Protein AF-A0A940QCL1-F1 (afdb_monomer_lite)

Secondary structure (DSSP, 8-state):
--HHHHHHHHHHHHHHHHHHHHHHHHHHHHHHHHHHHHHHHHHHHHHHHHHHHHHHHTTTT-SS----BSSHHHHHHHHHHHHHTSTTEEEEEEEEEEE-HHHHHHHHHHHTT-HHHHHHT--HHHHHHHEEEEEEEEEEEE-TTT--PPPEEEEEEEEEEE-TTT--EEEEEEPPPEEE-

Sequence (181 aa):
MNPRIFTEAMSEIDSRYVSEALFYNRTSLLKKRSKRIAVLAAAVIAVLVLCGFAAYRTGLFDPWLQKPSAEPLETVRSAIEGQADKEYTTTLRIDEIKVDEDETARVRAMYSGSELAKARGWTDEYLDGHFVVVWAKYYTEYDHTRTFLDDGYTEQYFYLTRDTDSGEWEISDNTSPEISP

Radius of gyration: 32.18 Å; chains: 1; bounding box: 43×75×92 Å

pLDDT: mean 83.96, std 13.13, range [38.03, 98.38]

Structure (mmCIF, N/CA/C/O backbone):
data_AF-A0A940QCL1-F1
#
_entry.id   AF-A0A940QCL1-F1
#
loop_
_atom_site.group_PDB
_atom_site.id
_atom_site.type_symbol
_atom_site.label_atom_id
_atom_site.label_alt_id
_atom_site.label_comp_id
_atom_site.label_asym_id
_atom_site.label_entity_id
_atom_site.label_seq_id
_atom_site.pdbx_PDB_ins_code
_atom_site.Cartn_x
_atom_site.Cartn_y
_atom_site.Cartn_z
_atom_site.occupancy
_atom_site.B_iso_or_equiv
_atom_site.auth_seq_id
_atom_site.auth_comp_id
_atom_site.auth_asym_id
_atom_site.auth_atom_id
_atom_site.pdbx_PDB_model_num
ATOM 1 N N . MET A 1 1 ? -4.790 59.498 75.045 1.00 58.91 1 MET A N 1
ATOM 2 C CA . MET A 1 1 ? -4.606 58.469 73.996 1.00 58.91 1 MET A CA 1
ATOM 3 C C . MET A 1 1 ? -3.134 58.459 73.610 1.00 58.91 1 MET A C 1
ATOM 5 O O . MET A 1 1 ? -2.591 59.540 73.418 1.00 58.91 1 MET A O 1
ATOM 9 N N . ASN A 1 2 ? -2.461 57.304 73.605 1.00 76.25 2 ASN A N 1
ATOM 10 C CA . ASN A 1 2 ? -1.019 57.241 73.336 1.00 76.25 2 ASN A CA 1
ATOM 11 C C . ASN A 1 2 ? -0.779 57.358 71.818 1.00 76.25 2 ASN A C 1
ATOM 13 O O . ASN A 1 2 ? -1.222 56.470 71.086 1.00 76.25 2 ASN A O 1
ATOM 17 N N . PRO A 1 3 ? -0.108 58.417 71.334 1.00 68.88 3 PRO A N 1
ATOM 18 C CA . PRO A 1 3 ? 0.054 58.660 69.902 1.00 68.88 3 PRO A CA 1
ATOM 19 C C . PRO A 1 3 ? 0.800 57.524 69.194 1.00 68.88 3 PRO A C 1
ATOM 21 O O . PRO A 1 3 ? 0.516 57.260 68.033 1.00 68.88 3 PRO A O 1
ATOM 24 N N . ARG A 1 4 ? 1.673 56.796 69.907 1.00 72.94 4 ARG A N 1
ATOM 25 C CA . ARG A 1 4 ? 2.412 55.651 69.356 1.00 72.94 4 ARG A CA 1
ATOM 26 C C . ARG A 1 4 ? 1.503 54.473 69.009 1.00 72.94 4 ARG A C 1
ATOM 28 O O . ARG A 1 4 ? 1.638 53.907 67.933 1.00 72.94 4 ARG A O 1
ATOM 35 N N . ILE A 1 5 ? 0.536 54.173 69.878 1.00 74.06 5 ILE A N 1
ATOM 36 C CA . ILE A 1 5 ? -0.419 53.071 69.679 1.00 74.06 5 ILE A CA 1
ATOM 37 C C . ILE A 1 5 ? -1.319 53.361 68.472 1.00 74.06 5 ILE A C 1
ATOM 39 O O . ILE A 1 5 ? -1.611 52.471 67.684 1.00 74.06 5 ILE A O 1
ATOM 43 N N . PHE A 1 6 ? -1.725 54.622 68.293 1.00 76.00 6 PHE A N 1
ATOM 44 C CA . PHE A 1 6 ? -2.538 55.018 67.145 1.00 76.00 6 PHE A CA 1
ATOM 45 C C . PHE A 1 6 ? -1.757 54.932 65.826 1.00 76.00 6 PHE A C 1
ATOM 47 O O . PHE A 1 6 ? -2.269 54.398 64.847 1.00 76.00 6 PHE A O 1
ATOM 54 N N . THR A 1 7 ? -0.507 55.408 65.793 1.00 76.31 7 THR A N 1
ATOM 55 C CA . THR A 1 7 ? 0.335 55.309 64.589 1.00 76.31 7 THR A CA 1
ATOM 56 C C . THR A 1 7 ? 0.695 53.870 64.239 1.00 76.31 7 THR A C 1
ATOM 58 O O . THR A 1 7 ? 0.760 53.531 63.063 1.00 76.31 7 THR A O 1
ATOM 61 N N . GLU A 1 8 ? 0.897 53.017 65.241 1.00 79.81 8 GLU A N 1
ATOM 62 C CA . GLU A 1 8 ? 1.195 51.598 65.050 1.00 79.81 8 GLU A CA 1
ATOM 63 C C . GLU A 1 8 ? -0.022 50.850 64.498 1.00 79.81 8 GLU A C 1
ATOM 65 O O . GLU A 1 8 ? 0.095 50.175 63.479 1.00 79.81 8 GLU A O 1
ATOM 70 N N . ALA A 1 9 ? -1.210 51.083 65.068 1.00 75.38 9 ALA A N 1
ATOM 71 C CA . ALA A 1 9 ? -2.459 50.532 64.549 1.00 75.38 9 ALA A CA 1
ATOM 72 C C . ALA A 1 9 ? -2.751 51.004 63.113 1.00 75.38 9 ALA A C 1
ATOM 74 O O . ALA A 1 9 ? -3.165 50.209 62.273 1.00 75.38 9 ALA A O 1
ATOM 75 N N . MET A 1 10 ? -2.498 52.279 62.796 1.00 73.38 10 MET A N 1
ATOM 76 C CA . MET A 1 10 ? -2.674 52.792 61.433 1.00 73.38 10 MET A CA 1
ATOM 77 C C . MET A 1 10 ? -1.660 52.214 60.437 1.00 73.38 10 MET A C 1
ATOM 79 O O . MET A 1 10 ? -2.033 51.905 59.308 1.00 73.38 10 MET A O 1
ATOM 83 N N . SER A 1 11 ? -0.405 52.031 60.853 1.00 72.81 11 SER A N 1
ATOM 84 C CA . SER A 1 11 ? 0.645 51.395 60.046 1.00 72.81 11 SER A CA 1
ATOM 85 C C . SER A 1 11 ? 0.340 49.916 59.779 1.00 72.81 11 SER A C 1
ATOM 87 O O . SER A 1 11 ? 0.500 49.422 58.661 1.00 72.81 11 SER A O 1
ATOM 89 N N . GLU A 1 12 ? -0.174 49.201 60.783 1.00 78.06 12 GLU A N 1
ATOM 90 C CA . GLU A 1 12 ? -0.599 47.808 60.633 1.00 78.06 12 GLU A CA 1
ATOM 91 C C . GLU A 1 12 ? -1.764 47.684 59.641 1.00 78.06 12 GLU A C 1
ATOM 93 O O . GLU A 1 12 ? -1.744 46.827 58.756 1.00 78.06 12 GLU A O 1
ATOM 98 N N . ILE A 1 13 ? -2.755 48.573 59.738 1.00 72.31 13 ILE A N 1
ATOM 99 C CA . ILE A 1 13 ? -3.895 48.599 58.818 1.00 72.31 13 ILE A CA 1
ATOM 100 C C . ILE A 1 13 ? -3.428 48.867 57.379 1.00 72.31 13 ILE A C 1
ATOM 102 O O . ILE A 1 13 ? -3.813 48.128 56.471 1.00 72.31 13 ILE A O 1
ATOM 106 N N . ASP A 1 14 ? -2.576 49.872 57.165 1.00 74.62 14 ASP A N 1
ATOM 107 C CA . ASP A 1 14 ? -2.074 50.228 55.832 1.00 74.62 14 ASP A CA 1
ATOM 108 C C . ASP A 1 14 ? -1.248 49.089 55.211 1.00 74.62 14 ASP A C 1
ATOM 110 O O . ASP A 1 14 ? -1.511 48.649 54.089 1.00 74.62 14 ASP A O 1
ATOM 114 N N . SER A 1 15 ? -0.322 48.510 55.984 1.00 77.19 15 SER A N 1
ATOM 115 C CA . SER A 1 15 ? 0.495 47.378 55.528 1.00 77.19 15 SER A CA 1
ATOM 116 C C . SER A 1 15 ? -0.348 46.156 55.142 1.00 77.19 15 SER A C 1
ATOM 118 O O . SER A 1 15 ? -0.052 45.497 54.138 1.00 77.19 15 SER A O 1
ATOM 120 N N . ARG A 1 16 ? -1.442 45.886 55.869 1.00 80.75 16 ARG A N 1
ATOM 121 C CA . ARG A 1 16 ? -2.379 44.802 55.553 1.00 80.75 16 ARG A CA 1
ATOM 122 C C . ARG A 1 16 ? -3.051 45.027 54.199 1.00 80.75 16 ARG A C 1
ATOM 124 O O . ARG A 1 16 ? -2.974 44.146 53.343 1.00 80.75 16 ARG A O 1
ATOM 131 N N . TYR A 1 17 ? -3.629 46.204 53.964 1.00 76.44 17 TYR A N 1
ATOM 132 C CA . TYR A 1 17 ? -4.304 46.510 52.698 1.00 76.44 17 TYR A CA 1
ATOM 133 C C . TYR A 1 17 ? -3.348 46.543 51.500 1.00 76.44 17 TYR A C 1
ATOM 135 O O . 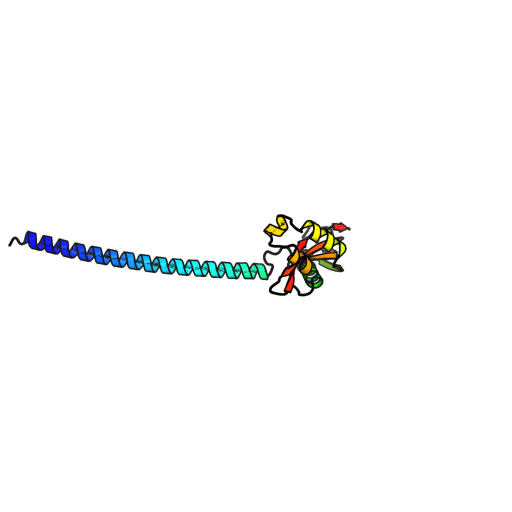TYR A 1 17 ? -3.680 46.024 50.432 1.00 76.44 17 TYR A O 1
ATOM 143 N N . VAL A 1 18 ? -2.135 47.077 51.673 1.00 77.88 18 VAL A N 1
ATOM 144 C CA . VAL A 1 18 ? -1.100 47.056 50.627 1.00 77.88 18 VAL A CA 1
ATOM 145 C C . VAL A 1 18 ? -0.701 45.615 50.291 1.00 77.88 18 VAL A C 1
ATOM 147 O O . VAL A 1 18 ? -0.604 45.256 49.114 1.00 77.88 18 VAL A O 1
ATOM 150 N N . SER A 1 19 ? -0.524 44.759 51.302 1.00 76.56 19 SER A N 1
ATOM 151 C CA . SER A 1 19 ? -0.180 43.349 51.089 1.00 76.56 19 SER A CA 1
ATOM 152 C C . SER A 1 19 ? -1.282 42.570 50.356 1.00 76.56 19 SER A C 1
ATOM 154 O O . SER A 1 19 ? -0.988 41.797 49.441 1.00 76.56 19 SER A O 1
ATOM 156 N N . GLU A 1 20 ? -2.550 42.826 50.681 1.00 77.44 20 GLU A N 1
ATOM 157 C CA . GLU A 1 20 ? -3.703 42.174 50.060 1.00 77.44 20 GLU A CA 1
ATOM 158 C C . GLU A 1 20 ? -3.899 42.626 48.606 1.00 77.44 20 GLU A C 1
ATOM 160 O O . GLU A 1 20 ? -4.092 41.792 47.718 1.00 77.44 20 GLU A O 1
ATOM 165 N N . ALA A 1 21 ? -3.743 43.924 48.324 1.00 75.81 21 ALA A N 1
ATOM 166 C CA . ALA A 1 21 ? -3.802 44.457 46.965 1.00 75.81 21 ALA A CA 1
ATOM 167 C C . ALA A 1 21 ? -2.689 43.879 46.072 1.00 75.81 21 ALA A C 1
ATOM 169 O O . ALA A 1 21 ? -2.935 43.499 44.922 1.00 75.81 21 ALA A O 1
ATOM 170 N N . LEU A 1 22 ? -1.468 43.743 46.605 1.00 76.44 22 LEU A N 1
ATOM 171 C CA . LEU A 1 22 ? -0.356 43.105 45.896 1.00 76.44 22 LEU A CA 1
ATOM 172 C C . LEU A 1 22 ? -0.607 41.609 45.665 1.00 76.44 22 LEU A C 1
ATOM 174 O O . LEU A 1 22 ? -0.309 41.102 44.578 1.00 76.44 22 LEU A O 1
ATOM 178 N N . PHE A 1 23 ? -1.185 40.905 46.640 1.00 74.94 23 PHE A N 1
ATOM 179 C CA . PHE A 1 23 ? -1.548 39.495 46.505 1.00 74.94 23 PHE A CA 1
ATOM 180 C C . PHE A 1 23 ? -2.651 39.281 45.458 1.00 74.94 23 PHE A C 1
ATOM 182 O O . PHE A 1 23 ? -2.518 38.415 44.587 1.00 74.94 23 PHE A O 1
ATOM 189 N N . TYR A 1 24 ? -3.703 40.102 45.474 1.00 70.88 24 TYR A N 1
ATOM 190 C CA . TYR A 1 24 ? -4.795 40.041 44.500 1.00 70.88 24 TYR A CA 1
ATOM 191 C C . TYR A 1 24 ? -4.310 40.368 43.082 1.00 70.88 24 TYR A C 1
ATOM 193 O O . TYR A 1 24 ? -4.625 39.668 42.117 1.00 70.88 24 TYR A O 1
ATOM 201 N N . ASN A 1 25 ? -3.458 41.386 42.936 1.00 73.75 25 ASN A N 1
ATOM 202 C CA . ASN A 1 25 ? -2.883 41.724 41.639 1.00 73.75 25 ASN A CA 1
ATOM 203 C C . ASN A 1 25 ? -1.974 40.592 41.126 1.00 73.75 25 ASN A C 1
ATOM 205 O O . ASN A 1 25 ? -2.135 40.133 39.993 1.00 73.75 25 ASN A O 1
ATOM 209 N N . ARG A 1 26 ? -1.097 40.038 41.979 1.00 70.12 26 ARG A N 1
ATOM 210 C CA . ARG A 1 26 ? -0.224 38.904 41.628 1.00 70.12 26 ARG A CA 1
ATOM 211 C C . ARG A 1 26 ? -1.030 37.668 41.215 1.00 70.12 26 ARG A C 1
ATOM 213 O O . ARG A 1 26 ? -0.725 37.068 40.186 1.00 70.12 26 ARG A O 1
ATOM 220 N N . THR A 1 27 ? -2.068 37.300 41.964 1.00 69.69 27 THR A N 1
ATOM 221 C CA . THR A 1 27 ? -2.940 36.158 41.630 1.00 69.69 27 THR A CA 1
ATOM 222 C C . THR A 1 27 ? -3.723 36.391 40.338 1.00 69.69 27 THR A C 1
ATOM 224 O O . THR A 1 27 ? -3.803 35.485 39.504 1.00 69.69 27 THR A O 1
ATOM 227 N N . SER A 1 28 ? -4.226 37.606 40.101 1.00 66.75 28 SER A N 1
ATOM 228 C CA . SER A 1 28 ? -4.918 37.954 38.853 1.00 66.75 28 SER A CA 1
ATOM 229 C C . SER A 1 28 ? -3.991 37.892 37.628 1.00 66.75 28 SER A C 1
ATOM 231 O O . SER A 1 28 ? -4.373 37.344 36.589 1.00 66.75 28 SER A O 1
ATOM 233 N N . LEU A 1 29 ? -2.744 38.362 37.758 1.00 65.75 29 LEU A N 1
ATOM 234 C CA . LEU A 1 29 ? -1.726 38.312 36.708 1.00 65.75 29 LEU A CA 1
ATOM 235 C C . LEU A 1 29 ? -1.280 36.878 36.425 1.00 65.75 29 LEU A C 1
ATOM 237 O O . LEU A 1 29 ? -1.182 36.496 35.259 1.00 65.75 29 LEU A O 1
ATOM 241 N N . LEU A 1 30 ? -1.080 36.062 37.464 1.00 61.88 30 LEU A N 1
ATOM 242 C CA . LEU A 1 30 ? -0.777 34.636 37.323 1.00 61.88 30 LEU A CA 1
ATOM 243 C C . LEU A 1 30 ? -1.921 33.890 36.625 1.00 61.88 30 LEU A C 1
ATOM 245 O O . LEU A 1 30 ? -1.663 33.120 35.703 1.00 61.88 30 LEU A O 1
ATOM 249 N N . LYS A 1 31 ? -3.181 34.179 36.975 1.00 63.38 31 LYS A N 1
ATOM 250 C CA . LYS A 1 31 ? -4.374 33.587 36.342 1.00 63.38 31 LYS A CA 1
ATOM 251 C C . LYS A 1 31 ? -4.553 34.040 34.888 1.00 63.38 31 LYS A C 1
ATOM 253 O O . LYS A 1 31 ? -4.971 33.259 34.037 1.00 63.38 31 LYS A O 1
ATOM 258 N N . LYS A 1 32 ? -4.231 35.298 34.570 1.00 66.38 32 LYS A N 1
ATOM 259 C CA . LYS A 1 32 ? -4.263 35.826 33.194 1.00 66.38 32 LYS A CA 1
ATOM 260 C C . LYS A 1 32 ? -3.131 35.242 32.344 1.00 66.38 32 LYS A C 1
ATOM 262 O O . LYS A 1 32 ? -3.353 34.904 31.183 1.00 66.38 32 LYS A O 1
ATOM 267 N N . ARG A 1 33 ? -1.936 35.082 32.924 1.00 66.00 33 ARG A N 1
ATOM 268 C CA . ARG A 1 33 ? -0.771 34.454 32.286 1.00 66.00 33 ARG A CA 1
ATOM 269 C C . ARG A 1 33 ? -1.000 32.959 32.054 1.00 66.00 33 ARG A C 1
ATOM 271 O O . ARG A 1 33 ? -0.722 32.498 30.954 1.00 66.00 33 ARG A O 1
ATOM 278 N N . SER A 1 34 ? -1.576 32.231 33.015 1.00 66.81 34 SER A N 1
ATOM 279 C CA . SER A 1 34 ? -1.894 30.805 32.853 1.00 66.81 34 SER A CA 1
ATOM 280 C C . SER A 1 34 ? -2.954 30.567 31.778 1.00 66.81 34 SER A C 1
ATOM 282 O O . SER A 1 34 ? -2.763 29.702 30.932 1.00 66.81 34 SER A O 1
ATOM 284 N N . LYS A 1 35 ? -4.011 31.393 31.719 1.00 69.56 35 LYS A N 1
ATOM 285 C CA . LYS A 1 35 ? -5.005 31.341 30.632 1.00 69.56 35 LYS A CA 1
ATOM 286 C C . LYS A 1 35 ? -4.380 31.580 29.258 1.00 69.56 35 LYS A C 1
ATOM 288 O O . LYS A 1 35 ? -4.693 30.859 28.321 1.00 69.56 35 LYS A O 1
ATOM 293 N N . ARG A 1 36 ? -3.483 32.564 29.127 1.00 71.12 36 ARG A N 1
ATOM 294 C CA . ARG A 1 36 ? -2.779 32.831 27.859 1.00 71.12 36 ARG A CA 1
ATOM 295 C C . ARG A 1 36 ? -1.868 31.675 27.446 1.00 71.12 36 ARG A C 1
ATOM 297 O O . ARG A 1 36 ? -1.860 31.321 26.276 1.00 71.12 36 ARG A O 1
ATOM 304 N N . ILE A 1 37 ? -1.147 31.076 28.395 1.00 77.81 37 ILE A N 1
ATOM 305 C CA . ILE A 1 37 ? -0.306 29.898 28.135 1.00 77.81 37 ILE A CA 1
ATOM 306 C C . ILE A 1 37 ? -1.170 28.702 27.716 1.00 77.81 37 ILE A C 1
ATOM 308 O O . ILE A 1 37 ? -0.831 28.034 26.748 1.00 77.81 37 ILE A O 1
ATOM 312 N N . ALA A 1 38 ? -2.307 28.471 28.377 1.00 75.88 38 ALA A N 1
ATOM 313 C CA . ALA A 1 38 ? -3.230 27.396 28.018 1.00 75.88 38 ALA A CA 1
ATOM 314 C C . ALA A 1 38 ? -3.819 27.577 26.608 1.00 75.88 38 ALA A C 1
ATOM 316 O O . ALA A 1 38 ? -3.886 26.618 25.848 1.00 75.88 38 ALA A O 1
ATOM 317 N N . VAL A 1 39 ? -4.188 28.807 26.232 1.00 80.88 39 VAL A N 1
ATOM 318 C CA . VAL A 1 39 ? -4.681 29.117 24.878 1.00 80.88 39 VAL A CA 1
ATOM 319 C C . VAL A 1 39 ? -3.589 28.915 23.825 1.00 80.88 39 VAL A C 1
ATOM 321 O O . VAL A 1 39 ? -3.863 28.338 22.779 1.00 80.88 39 VAL A O 1
ATOM 324 N N . LEU A 1 40 ? -2.350 29.336 24.099 1.00 80.19 40 LEU A N 1
ATOM 325 C CA . LEU A 1 40 ? -1.223 29.107 23.190 1.00 80.19 40 LEU A CA 1
ATOM 326 C C . LEU A 1 40 ? -0.909 27.616 23.036 1.00 80.19 40 LEU A C 1
ATOM 328 O O . LEU A 1 40 ? -0.714 27.155 21.918 1.00 80.19 40 LEU A O 1
ATOM 332 N N . ALA A 1 41 ? -0.916 26.853 24.131 1.00 76.81 41 ALA A N 1
ATOM 333 C CA . ALA A 1 41 ? -0.723 25.408 24.086 1.00 76.81 41 ALA A CA 1
ATOM 334 C C . ALA A 1 41 ? -1.830 24.720 23.271 1.00 76.81 41 ALA A C 1
ATOM 336 O O . ALA A 1 41 ? -1.527 23.908 22.403 1.00 76.81 41 ALA A O 1
ATOM 337 N N . ALA A 1 42 ? -3.096 25.093 23.481 1.00 83.00 42 ALA A N 1
ATOM 338 C CA . ALA A 1 42 ? -4.217 24.565 22.705 1.00 83.00 42 ALA A CA 1
ATOM 339 C C . ALA A 1 42 ? -4.107 24.911 21.209 1.00 83.00 42 ALA A C 1
ATOM 341 O O . ALA A 1 42 ? -4.361 24.055 20.367 1.00 83.00 42 ALA A O 1
ATOM 342 N N . ALA A 1 43 ? -3.681 26.132 20.871 1.00 83.75 43 ALA A N 1
ATOM 343 C CA . ALA A 1 43 ? -3.465 26.541 19.485 1.00 83.75 43 ALA A CA 1
ATOM 344 C C . ALA A 1 43 ? -2.319 25.761 18.820 1.00 83.75 43 ALA A C 1
ATOM 346 O O . ALA A 1 43 ? -2.468 25.311 17.690 1.00 83.75 43 ALA A O 1
ATOM 347 N N . VAL A 1 44 ? -1.201 25.548 19.524 1.00 82.12 44 VAL A N 1
ATOM 348 C CA . VAL A 1 44 ? -0.082 24.736 19.019 1.00 82.12 44 VAL A CA 1
ATOM 349 C C . VAL A 1 44 ? -0.507 23.282 18.821 1.00 82.12 44 VAL A C 1
ATOM 351 O O . VAL A 1 44 ? -0.203 22.712 17.781 1.00 82.12 44 VAL A O 1
ATOM 354 N N . ILE A 1 45 ? -1.252 22.697 19.763 1.00 82.25 45 ILE A N 1
ATOM 355 C CA . ILE A 1 45 ? -1.793 21.337 19.618 1.00 82.25 45 ILE A CA 1
ATOM 356 C C . ILE A 1 45 ? -2.721 21.261 18.401 1.00 82.25 45 ILE A C 1
ATOM 358 O O . ILE A 1 45 ? -2.574 20.352 17.595 1.00 82.25 45 ILE A O 1
ATOM 362 N N . ALA A 1 46 ? -3.623 22.228 18.217 1.00 82.00 46 ALA A N 1
ATOM 363 C CA . ALA A 1 46 ? -4.516 22.258 17.060 1.00 82.00 46 ALA A CA 1
ATOM 364 C C . ALA A 1 46 ? -3.747 22.363 15.731 1.00 82.00 46 ALA A C 1
ATOM 366 O O . ALA A 1 46 ? -4.078 21.662 14.780 1.00 82.00 46 ALA A O 1
ATOM 367 N N . VAL A 1 47 ? -2.692 23.186 15.671 1.00 86.44 47 VAL A N 1
ATOM 368 C CA . VAL A 1 47 ? -1.818 23.286 14.491 1.00 86.44 47 VAL A CA 1
ATOM 369 C C . VAL A 1 47 ? -1.056 21.985 14.257 1.00 86.44 47 VAL A C 1
ATOM 371 O O . VAL A 1 47 ? -1.014 21.524 13.126 1.00 86.44 47 VAL A O 1
ATOM 374 N N . LEU A 1 48 ? -0.502 21.352 15.293 1.00 79.62 48 LEU A N 1
ATOM 375 C CA . LEU A 1 48 ? 0.201 20.073 15.156 1.00 79.62 48 LEU A CA 1
ATOM 376 C C . LEU A 1 48 ? -0.735 18.943 14.713 1.00 79.62 48 LEU A C 1
ATOM 378 O O . LEU A 1 48 ? -0.335 18.136 13.883 1.00 79.62 48 LEU A O 1
ATOM 382 N N . VAL A 1 49 ? -1.977 18.906 15.205 1.00 75.31 49 VAL A N 1
ATOM 383 C CA . VAL A 1 49 ? -3.002 17.949 14.755 1.00 75.31 49 VAL A CA 1
ATOM 384 C C . VAL A 1 49 ? -3.372 18.203 13.294 1.00 75.31 49 VAL A C 1
ATOM 386 O O . VAL A 1 49 ? -3.406 17.260 12.512 1.00 75.31 49 VAL A O 1
ATOM 389 N N . LEU A 1 50 ? -3.580 19.460 12.890 1.00 73.06 50 LEU A N 1
ATOM 390 C CA . LEU A 1 50 ? -3.870 19.808 11.494 1.00 73.06 50 LEU A CA 1
ATOM 391 C C . LEU A 1 50 ? -2.690 19.511 10.563 1.00 73.06 50 LEU A C 1
ATOM 393 O O . LEU A 1 50 ? -2.897 18.975 9.481 1.00 73.06 50 LEU A O 1
ATOM 397 N N . CYS A 1 51 ? -1.462 19.829 10.972 1.00 69.88 51 CYS A N 1
ATOM 398 C CA . CYS A 1 51 ? -0.256 19.555 10.195 1.00 69.88 51 CYS A CA 1
ATOM 399 C C . CYS A 1 51 ? 0.046 18.056 10.126 1.00 69.88 51 CYS A C 1
ATOM 401 O O . CYS A 1 51 ? 0.404 17.574 9.059 1.00 69.88 51 CYS A O 1
ATOM 403 N N . GLY A 1 52 ? -0.124 17.315 11.223 1.00 62.56 52 GLY A N 1
ATOM 404 C CA . GLY A 1 52 ? 0.026 15.860 11.245 1.00 62.56 52 GLY A CA 1
ATOM 405 C C . GLY A 1 52 ? -1.016 15.168 10.368 1.00 62.56 52 GLY A C 1
ATOM 406 O O . GLY A 1 52 ? -0.663 14.303 9.576 1.00 62.56 52 GLY A O 1
ATOM 407 N N . PHE A 1 53 ? -2.275 15.607 10.432 1.00 60.59 53 PHE A N 1
ATOM 408 C CA . PHE A 1 53 ? -3.352 15.099 9.581 1.00 60.59 53 PHE A CA 1
ATOM 409 C C . PHE A 1 53 ? -3.152 15.458 8.103 1.00 60.59 53 PHE A C 1
ATOM 411 O O . PHE A 1 53 ? -3.342 14.616 7.232 1.00 60.59 53 PHE A O 1
ATOM 418 N N . ALA A 1 54 ? -2.721 16.687 7.805 1.00 58.81 54 ALA A N 1
ATOM 419 C CA . ALA A 1 54 ? -2.388 17.092 6.443 1.00 58.81 54 ALA A CA 1
ATOM 420 C C . ALA A 1 54 ? -1.215 16.273 5.891 1.00 58.81 54 ALA A C 1
ATOM 422 O O . ALA A 1 54 ? -1.314 15.772 4.782 1.00 58.81 54 ALA A O 1
ATOM 423 N N . ALA A 1 55 ? -0.152 16.081 6.676 1.00 53.44 55 ALA A N 1
ATOM 424 C CA . ALA A 1 55 ? 1.001 15.279 6.282 1.00 53.44 55 ALA A CA 1
ATOM 425 C C . ALA A 1 55 ? 0.650 13.795 6.074 1.00 53.44 55 ALA A C 1
ATOM 427 O O . ALA A 1 55 ? 1.168 13.183 5.144 1.00 53.44 55 ALA A O 1
ATOM 428 N N . TYR A 1 56 ? -0.243 13.239 6.899 1.00 51.22 56 TYR A N 1
ATOM 429 C CA . TYR A 1 56 ? -0.800 11.895 6.719 1.00 51.22 56 TYR A CA 1
ATOM 430 C C . TYR A 1 56 ? -1.584 11.795 5.405 1.00 51.22 56 TYR A C 1
ATOM 432 O O . TYR A 1 56 ? -1.295 10.939 4.580 1.00 51.22 56 TYR A O 1
ATOM 440 N N . ARG A 1 57 ? -2.488 12.748 5.142 1.00 53.88 57 ARG A N 1
ATOM 441 C CA . ARG A 1 57 ? -3.299 12.764 3.916 1.00 53.88 57 ARG A CA 1
ATOM 442 C C . ARG A 1 57 ? -2.492 13.033 2.641 1.00 53.88 57 ARG A C 1
ATOM 444 O O . ARG A 1 57 ? -2.879 12.591 1.569 1.00 53.88 57 ARG A O 1
ATOM 451 N N . THR A 1 58 ? -1.399 13.793 2.722 1.00 52.38 58 THR A N 1
ATOM 452 C CA . THR A 1 58 ? -0.520 14.069 1.570 1.00 52.38 58 THR A CA 1
ATOM 453 C C . THR A 1 58 ? 0.559 13.006 1.372 1.00 52.38 58 THR A C 1
ATOM 455 O O . THR A 1 58 ? 1.472 13.230 0.582 1.00 52.38 58 THR A O 1
ATOM 458 N N . GLY A 1 59 ? 0.521 11.900 2.122 1.00 47.28 59 GLY A N 1
ATOM 459 C CA . GLY A 1 59 ? 1.491 10.815 1.995 1.00 47.28 59 GLY A CA 1
ATOM 460 C C . GLY A 1 59 ? 2.916 11.172 2.435 1.00 47.28 59 GLY A C 1
ATOM 461 O O . GLY A 1 59 ? 3.864 10.490 2.065 1.00 47.28 59 GLY A O 1
ATOM 462 N N . LEU A 1 60 ? 3.113 12.234 3.231 1.00 42.84 60 LEU A N 1
ATOM 463 C CA . LEU A 1 60 ? 4.451 12.698 3.643 1.00 42.84 60 LEU A CA 1
ATOM 464 C C . LEU A 1 60 ? 5.176 11.680 4.551 1.00 42.84 60 LEU A C 1
ATOM 466 O O . LEU A 1 60 ? 6.394 11.731 4.701 1.00 42.84 60 LEU A O 1
ATOM 470 N N . PHE A 1 61 ? 4.415 10.777 5.174 1.00 38.03 61 PHE A N 1
ATOM 471 C CA . PHE A 1 61 ? 4.903 9.671 6.003 1.00 38.03 61 PHE A CA 1
ATOM 472 C C . PHE A 1 61 ? 4.547 8.296 5.428 1.00 38.03 61 PHE A C 1
ATOM 474 O O . PHE A 1 61 ? 4.770 7.285 6.091 1.00 38.03 61 PHE A O 1
ATOM 481 N N . ASP A 1 62 ? 3.972 8.263 4.230 1.00 47.56 62 ASP A N 1
ATOM 482 C CA . ASP A 1 62 ? 3.504 7.038 3.603 1.00 47.56 62 ASP A CA 1
ATOM 483 C C . ASP A 1 62 ? 4.680 6.418 2.826 1.00 47.56 62 ASP A C 1
ATOM 485 O O . ASP A 1 62 ? 5.335 7.130 2.055 1.00 47.56 62 ASP A O 1
ATOM 489 N N . PRO A 1 63 ? 5.034 5.133 3.038 1.00 56.34 63 PRO A N 1
ATOM 490 C CA . PRO A 1 63 ? 6.162 4.495 2.349 1.00 56.34 63 PRO A CA 1
ATOM 491 C C . PRO A 1 63 ? 6.060 4.570 0.817 1.00 56.34 63 PRO A C 1
ATOM 493 O O . PRO A 1 63 ? 7.072 4.476 0.116 1.00 56.34 63 PRO A O 1
ATOM 496 N N . TRP A 1 64 ? 4.843 4.783 0.315 1.00 64.06 64 TRP A N 1
ATOM 497 C CA . TRP A 1 64 ? 4.514 5.000 -1.081 1.00 64.06 64 TRP A CA 1
ATOM 498 C C . TRP A 1 64 ? 3.806 6.346 -1.245 1.00 64.06 64 TRP A C 1
ATOM 500 O O . TRP A 1 64 ? 2.824 6.613 -0.561 1.00 64.06 64 TRP A O 1
ATOM 510 N N . LEU A 1 65 ? 4.263 7.177 -2.190 1.00 72.19 65 LEU A N 1
ATOM 511 C CA . LEU A 1 65 ? 3.558 8.393 -2.624 1.00 72.19 65 LEU A CA 1
ATOM 512 C C . LEU A 1 65 ? 2.318 8.015 -3.453 1.00 72.19 65 LEU A C 1
ATOM 514 O O . LEU A 1 65 ? 2.223 8.316 -4.642 1.00 72.19 65 LEU A O 1
ATOM 518 N N . GLN A 1 66 ? 1.392 7.291 -2.832 1.00 84.06 66 GLN A N 1
ATOM 519 C CA . GLN A 1 66 ? 0.143 6.870 -3.441 1.00 84.06 66 GLN A CA 1
ATOM 520 C C . GLN A 1 66 ? -0.852 8.029 -3.525 1.00 84.06 66 GLN A C 1
ATOM 522 O O . GLN A 1 66 ? -0.839 8.965 -2.724 1.00 84.06 66 GLN A O 1
ATOM 527 N N . LYS A 1 67 ? -1.750 7.946 -4.501 1.00 91.00 67 LYS A N 1
ATOM 528 C CA . LYS A 1 67 ? -2.950 8.771 -4.611 1.00 91.00 67 LYS A CA 1
ATOM 529 C C . LYS A 1 67 ? -4.151 7.838 -4.462 1.00 91.00 67 LYS A C 1
ATOM 531 O O . LYS A 1 67 ? -4.437 7.102 -5.409 1.00 91.00 67 LYS A O 1
ATOM 536 N N . PRO A 1 68 ? -4.827 7.842 -3.300 1.00 92.69 68 PRO A N 1
ATOM 537 C CA . PRO A 1 68 ? -6.037 7.056 -3.104 1.00 92.69 68 PRO A CA 1
ATOM 538 C C . PRO A 1 68 ? -7.070 7.321 -4.204 1.00 92.69 68 PRO A C 1
ATOM 540 O O . PRO A 1 68 ? -7.186 8.437 -4.716 1.00 92.69 68 PRO A O 1
ATOM 543 N N . SER A 1 69 ? -7.798 6.277 -4.593 1.00 95.12 69 SER A N 1
ATOM 544 C CA . SER A 1 69 ? -8.772 6.312 -5.684 1.00 95.12 69 SER A CA 1
ATOM 545 C C . SER A 1 69 ? -9.932 5.364 -5.407 1.00 95.12 69 SER A C 1
ATOM 547 O O . SER A 1 69 ? -9.784 4.372 -4.700 1.00 95.12 69 SER A O 1
ATOM 549 N N . ALA A 1 70 ? -11.093 5.617 -6.010 1.00 95.75 70 ALA A N 1
ATOM 550 C CA . ALA A 1 70 ? -12.227 4.691 -5.967 1.00 95.75 70 ALA A CA 1
ATOM 551 C C . ALA A 1 70 ? -11.918 3.329 -6.625 1.00 95.75 70 ALA A C 1
ATOM 553 O O . ALA A 1 70 ? -12.586 2.341 -6.319 1.00 95.75 70 ALA A O 1
ATOM 554 N N . GLU A 1 71 ? -10.893 3.272 -7.483 1.00 96.75 71 GLU A N 1
ATOM 555 C CA . GLU A 1 71 ? -10.427 2.062 -8.161 1.00 96.75 71 GLU A CA 1
ATOM 556 C C . GLU A 1 71 ? -9.085 1.590 -7.571 1.00 96.75 71 GLU A C 1
ATOM 558 O O . GLU A 1 71 ? -8.105 2.341 -7.620 1.00 96.75 71 GLU A O 1
ATOM 563 N N . PRO A 1 72 ? -8.980 0.345 -7.069 1.00 96.81 72 PRO A N 1
ATOM 564 C CA . PRO A 1 72 ? -7.781 -0.128 -6.369 1.00 96.81 72 PRO A CA 1
ATOM 565 C C . PRO A 1 72 ? -6.549 -0.193 -7.281 1.00 96.81 72 PRO A C 1
ATOM 567 O O . PRO A 1 72 ? -5.426 0.063 -6.846 1.00 96.81 72 PRO A O 1
ATOM 570 N N . LEU A 1 73 ? -6.755 -0.484 -8.569 1.00 97.75 73 LEU A N 1
ATOM 571 C CA . LEU A 1 73 ? -5.678 -0.526 -9.559 1.00 97.75 73 LEU A CA 1
ATOM 572 C C . LEU A 1 73 ? -5.057 0.855 -9.788 1.00 97.75 73 LEU A C 1
ATOM 574 O O . LEU A 1 73 ? -3.850 0.956 -9.984 1.00 97.75 73 LEU A O 1
ATOM 578 N N . GLU A 1 74 ? -5.856 1.920 -9.729 1.00 97.00 74 GLU A N 1
ATOM 579 C CA . GLU A 1 74 ? -5.358 3.284 -9.921 1.00 97.00 74 GLU A CA 1
ATOM 580 C C . GLU A 1 74 ? -4.555 3.764 -8.708 1.00 97.00 74 GLU A C 1
ATOM 582 O O . GLU A 1 74 ? -3.518 4.408 -8.880 1.00 97.00 74 GLU A O 1
ATOM 587 N N . THR A 1 75 ? -4.950 3.369 -7.491 1.00 95.56 75 THR A N 1
ATOM 588 C CA . THR A 1 75 ? -4.140 3.606 -6.288 1.00 95.56 75 THR A CA 1
ATOM 589 C C . THR A 1 75 ? -2.756 2.970 -6.438 1.00 95.56 75 THR A C 1
ATOM 591 O O . THR A 1 75 ? -1.745 3.659 -6.293 1.00 95.56 75 THR A O 1
ATOM 594 N N . VAL A 1 76 ? -2.676 1.686 -6.808 1.00 95.56 76 VAL A N 1
ATOM 595 C CA . VAL A 1 76 ? -1.382 0.997 -6.977 1.00 95.56 76 VAL A CA 1
ATOM 596 C C . VAL A 1 76 ? -0.579 1.552 -8.148 1.00 95.56 76 VAL A C 1
ATOM 598 O O . VAL A 1 76 ? 0.625 1.764 -8.011 1.00 95.56 76 VAL A O 1
ATOM 601 N N . ARG A 1 77 ? -1.224 1.867 -9.277 1.00 96.06 77 ARG A N 1
ATOM 602 C CA . ARG A 1 77 ? -0.569 2.543 -10.403 1.00 96.06 77 ARG A CA 1
ATOM 603 C C . ARG A 1 77 ? 0.106 3.830 -9.946 1.00 96.06 77 ARG A C 1
ATOM 605 O O . ARG A 1 77 ? 1.292 4.007 -10.201 1.00 96.06 77 ARG A O 1
ATOM 612 N N . SER A 1 78 ? -0.621 4.686 -9.227 1.00 93.69 78 SER A N 1
ATOM 613 C CA . SER A 1 78 ? -0.084 5.958 -8.742 1.00 93.69 78 SER A CA 1
ATOM 614 C C . SER A 1 78 ? 1.084 5.773 -7.770 1.00 93.69 78 SER A C 1
ATOM 616 O O . SER A 1 78 ? 2.042 6.540 -7.814 1.00 93.69 78 SER A O 1
ATOM 618 N N . ALA A 1 79 ? 1.039 4.733 -6.933 1.00 91.50 79 ALA A N 1
ATOM 619 C CA . ALA A 1 79 ? 2.108 4.406 -6.001 1.00 91.50 79 ALA A CA 1
ATOM 620 C C . ALA A 1 79 ? 3.389 3.984 -6.734 1.00 91.50 79 ALA A C 1
ATOM 622 O O . ALA A 1 79 ? 4.477 4.454 -6.393 1.00 91.50 79 ALA A O 1
ATOM 623 N N . ILE A 1 80 ? 3.258 3.130 -7.755 1.00 91.81 80 ILE A N 1
ATOM 624 C CA . ILE A 1 80 ? 4.378 2.685 -8.592 1.00 91.81 80 ILE A CA 1
ATOM 625 C C . ILE A 1 80 ? 4.928 3.866 -9.401 1.00 91.81 80 ILE A C 1
ATOM 627 O O . ILE A 1 80 ? 6.132 4.099 -9.401 1.00 91.81 80 ILE A O 1
ATOM 631 N N . GLU A 1 81 ? 4.067 4.663 -10.032 1.00 90.75 81 GLU A N 1
ATOM 632 C CA . GLU A 1 81 ? 4.474 5.860 -10.779 1.00 90.75 81 GLU A CA 1
ATOM 633 C C . GLU A 1 81 ? 5.158 6.897 -9.881 1.00 90.75 81 GLU A C 1
ATOM 635 O O . GLU A 1 81 ? 6.150 7.495 -10.287 1.00 90.75 81 GLU A O 1
ATOM 640 N N . GLY A 1 82 ? 4.729 7.042 -8.625 1.00 85.88 82 GLY A N 1
ATOM 641 C CA . GLY A 1 82 ? 5.404 7.884 -7.636 1.00 85.88 82 GLY A CA 1
ATOM 642 C C . GLY A 1 82 ? 6.842 7.444 -7.318 1.00 85.88 82 GLY A C 1
ATOM 643 O O . GLY A 1 82 ? 7.627 8.244 -6.811 1.00 85.88 82 GLY A O 1
ATOM 644 N N . GLN A 1 83 ? 7.236 6.203 -7.637 1.00 75.75 83 GLN A N 1
ATOM 645 C CA . GLN A 1 83 ? 8.641 5.776 -7.568 1.00 75.75 83 GLN A CA 1
ATOM 646 C C . GLN A 1 83 ? 9.486 6.331 -8.719 1.00 75.75 83 GLN A C 1
ATOM 648 O O . GLN A 1 83 ? 10.703 6.466 -8.564 1.00 75.75 83 GLN A O 1
ATOM 653 N N . ALA A 1 84 ? 8.871 6.652 -9.859 1.00 75.38 84 ALA A N 1
ATOM 654 C CA . ALA A 1 84 ? 9.557 7.261 -10.996 1.00 75.38 84 ALA A CA 1
ATOM 655 C C . ALA A 1 84 ? 10.023 8.688 -10.679 1.00 75.38 84 ALA A C 1
ATOM 657 O O . ALA A 1 84 ? 11.051 9.121 -11.186 1.00 75.38 84 ALA A O 1
ATOM 658 N N . ASP A 1 85 ? 9.321 9.382 -9.781 1.00 72.00 85 ASP A N 1
ATOM 659 C CA . ASP A 1 85 ? 9.665 10.740 -9.346 1.00 72.00 85 ASP A CA 1
ATOM 660 C C . ASP A 1 85 ? 10.883 10.789 -8.399 1.00 72.00 85 ASP A C 1
ATOM 662 O O . ASP A 1 85 ? 11.323 11.864 -7.982 1.00 72.00 85 ASP A O 1
ATOM 666 N N . LYS A 1 86 ? 11.458 9.634 -8.041 1.00 78.50 86 LYS A N 1
ATOM 667 C CA . LYS A 1 86 ? 12.684 9.570 -7.242 1.00 78.50 86 LYS A CA 1
ATOM 668 C C . LYS A 1 86 ? 13.884 9.986 -8.089 1.00 78.50 86 LYS A C 1
ATOM 670 O O . LYS A 1 86 ? 14.069 9.512 -9.201 1.00 78.50 86 LYS A O 1
ATOM 675 N N . GLU A 1 87 ? 14.772 10.798 -7.515 1.00 79.38 87 GLU A N 1
ATOM 676 C CA . GLU A 1 87 ? 15.925 11.395 -8.219 1.00 79.38 87 GLU A CA 1
ATOM 677 C C . GLU A 1 87 ? 16.920 10.392 -8.834 1.00 79.38 87 GLU A C 1
ATOM 679 O O . GLU A 1 87 ? 17.803 10.792 -9.595 1.00 79.38 87 GLU A O 1
ATOM 684 N N . TYR A 1 88 ? 16.827 9.113 -8.470 1.00 79.38 88 TYR A N 1
ATOM 685 C CA . TYR A 1 88 ? 17.692 8.033 -8.940 1.00 79.38 88 TYR A CA 1
ATOM 686 C C . TYR A 1 88 ? 16.990 7.049 -9.886 1.00 79.38 88 TYR A C 1
ATOM 688 O O . TYR A 1 88 ? 17.628 6.091 -10.313 1.00 79.38 88 TYR A O 1
ATOM 696 N N . THR A 1 89 ? 15.715 7.259 -10.221 1.00 86.31 89 THR A N 1
ATOM 697 C CA . THR A 1 89 ? 14.988 6.448 -11.207 1.00 86.31 89 THR A CA 1
ATOM 698 C C . THR A 1 89 ? 15.105 7.101 -12.584 1.00 86.31 89 THR A C 1
ATOM 700 O O . THR A 1 89 ? 14.793 8.277 -12.747 1.00 86.31 89 THR A O 1
ATOM 703 N N . THR A 1 90 ? 15.565 6.345 -13.581 1.00 88.44 90 THR A N 1
ATOM 704 C CA . THR A 1 90 ? 15.696 6.813 -14.972 1.00 88.44 90 THR A CA 1
ATOM 705 C C . THR A 1 90 ? 14.482 6.418 -15.806 1.00 88.44 90 THR A C 1
ATOM 707 O O . THR A 1 90 ? 13.918 7.252 -16.514 1.00 88.44 90 THR A O 1
ATOM 710 N N . THR A 1 91 ? 14.058 5.159 -15.692 1.00 91.19 91 THR A N 1
ATOM 711 C CA . THR A 1 91 ? 12.932 4.604 -16.449 1.00 91.19 91 THR A CA 1
ATOM 712 C C . THR A 1 91 ? 12.030 3.827 -15.506 1.00 91.19 91 THR A C 1
ATOM 714 O O . THR A 1 91 ? 12.510 3.064 -14.672 1.00 91.19 91 THR A O 1
ATOM 717 N N . LEU A 1 92 ? 10.718 3.978 -15.668 1.00 93.19 92 LEU A N 1
ATOM 718 C CA . LEU A 1 92 ? 9.727 3.132 -15.018 1.00 93.19 92 LEU A CA 1
ATOM 719 C C . LEU A 1 92 ? 8.631 2.777 -16.021 1.00 93.19 92 LEU A C 1
ATOM 721 O O . LEU A 1 92 ? 8.085 3.652 -16.697 1.00 93.19 92 LEU A O 1
ATOM 725 N N . ARG A 1 93 ? 8.316 1.487 -16.127 1.00 94.38 93 ARG A N 1
ATOM 726 C CA . ARG A 1 93 ? 7.282 0.967 -17.026 1.00 94.38 93 ARG A CA 1
ATOM 727 C C . ARG A 1 93 ? 6.455 -0.080 -16.301 1.00 94.38 93 ARG A C 1
ATOM 729 O O . ARG A 1 93 ? 6.993 -1.083 -15.858 1.00 94.38 93 ARG A O 1
ATOM 736 N N . ILE A 1 94 ? 5.149 0.143 -16.202 1.00 96.06 94 ILE A N 1
ATOM 737 C CA . ILE A 1 94 ? 4.220 -0.862 -15.679 1.00 96.06 94 ILE A CA 1
ATOM 738 C C . ILE A 1 94 ? 3.851 -1.810 -16.821 1.00 96.06 94 ILE A C 1
ATOM 740 O O . ILE A 1 94 ? 3.371 -1.364 -17.865 1.00 96.06 94 ILE A O 1
ATOM 744 N N . ASP A 1 95 ? 4.067 -3.103 -16.610 1.00 96.31 95 ASP A N 1
ATOM 745 C CA . ASP A 1 95 ? 3.793 -4.152 -17.593 1.00 96.31 95 ASP A CA 1
ATOM 746 C C . ASP A 1 95 ? 2.404 -4.743 -17.373 1.00 96.31 95 ASP A C 1
ATOM 748 O O . ASP A 1 95 ? 1.627 -4.880 -18.317 1.00 96.31 95 ASP A O 1
ATOM 752 N N . GLU A 1 96 ? 2.073 -5.055 -16.122 1.00 97.50 96 GLU A N 1
ATOM 753 C CA . GLU A 1 96 ? 0.782 -5.622 -15.757 1.00 97.50 96 GLU A CA 1
ATOM 754 C C . GLU A 1 96 ? 0.380 -5.173 -14.354 1.00 97.50 96 GLU A C 1
ATOM 756 O O . GLU A 1 96 ? 1.214 -5.009 -13.464 1.00 97.50 96 GLU A O 1
ATOM 761 N N . ILE A 1 97 ? -0.920 -4.975 -14.164 1.00 97.75 97 ILE A N 1
ATOM 762 C CA . ILE A 1 97 ? -1.524 -4.709 -12.867 1.00 97.75 97 ILE A CA 1
ATOM 763 C C . ILE A 1 97 ? -2.900 -5.363 -12.835 1.00 97.75 97 ILE A C 1
ATOM 765 O O . ILE A 1 97 ? -3.688 -5.195 -13.769 1.00 97.75 97 ILE A O 1
ATOM 769 N N . LYS A 1 98 ? -3.188 -6.135 -11.790 1.00 98.31 98 LYS A N 1
ATOM 770 C CA . LYS A 1 98 ? -4.471 -6.830 -11.657 1.00 98.31 98 LYS A CA 1
ATOM 771 C C . LYS A 1 98 ? -4.828 -7.077 -10.205 1.00 98.31 98 LYS A C 1
ATOM 773 O O . LYS A 1 98 ? -3.953 -7.241 -9.362 1.00 98.31 98 LYS A O 1
ATOM 778 N N . VAL A 1 99 ? -6.127 -7.148 -9.939 1.00 98.31 99 VAL A N 1
ATOM 779 C CA . VAL A 1 99 ? -6.621 -7.721 -8.689 1.00 98.31 99 VAL A CA 1
ATOM 780 C C . VAL A 1 99 ? -6.364 -9.221 -8.747 1.00 98.31 99 VAL A C 1
ATOM 782 O O . VAL A 1 99 ? -6.704 -9.872 -9.737 1.00 98.31 99 VAL A O 1
ATOM 785 N N . ASP A 1 100 ? -5.736 -9.749 -7.706 1.00 98.19 100 ASP A N 1
ATOM 786 C CA . ASP A 1 100 ? -5.540 -11.179 -7.527 1.00 98.19 100 ASP A CA 1
ATOM 787 C C . ASP A 1 100 ? -6.589 -11.686 -6.535 1.00 98.19 100 ASP A C 1
ATOM 789 O O . ASP A 1 100 ? -6.461 -11.512 -5.322 1.00 98.19 100 ASP A O 1
ATOM 793 N N . GLU A 1 101 ? -7.679 -12.243 -7.060 1.00 97.88 101 GLU A N 1
ATOM 794 C CA . GLU A 1 101 ? -8.814 -12.709 -6.253 1.00 97.88 101 GLU A CA 1
ATOM 795 C C . GLU A 1 101 ? -8.447 -13.918 -5.381 1.00 97.88 101 GLU A C 1
ATOM 797 O O . GLU A 1 101 ? -8.907 -14.027 -4.241 1.00 97.88 101 GLU A O 1
ATOM 802 N N . ASP A 1 102 ? -7.580 -14.801 -5.883 1.00 97.88 102 ASP A N 1
ATOM 803 C CA . ASP A 1 102 ? -7.141 -15.990 -5.151 1.00 97.88 102 ASP A CA 1
ATOM 804 C C . ASP A 1 102 ? -6.259 -15.580 -3.966 1.00 97.88 102 ASP A C 1
ATOM 806 O O . ASP A 1 102 ? -6.471 -16.026 -2.831 1.00 97.88 102 ASP A O 1
ATOM 810 N N . GLU A 1 103 ? -5.318 -14.664 -4.197 1.00 97.75 103 GLU A N 1
ATOM 811 C CA . GLU A 1 103 ? -4.480 -14.113 -3.136 1.00 97.75 103 GLU A CA 1
ATOM 812 C C . GLU A 1 103 ? -5.291 -13.235 -2.174 1.00 97.75 103 GLU A C 1
ATOM 814 O O . GLU A 1 103 ? -5.090 -13.297 -0.959 1.00 97.75 103 GLU A O 1
ATOM 819 N N . THR A 1 104 ? -6.281 -12.494 -2.679 1.00 97.81 104 THR A N 1
ATOM 820 C CA . THR A 1 104 ? -7.236 -11.748 -1.847 1.00 97.81 104 THR A CA 1
ATOM 821 C C . THR A 1 104 ? -7.949 -12.678 -0.875 1.00 97.81 104 THR A C 1
ATOM 823 O O . THR A 1 104 ? -7.958 -12.416 0.330 1.00 97.81 104 THR A O 1
ATOM 826 N N . ALA A 1 105 ? -8.500 -13.791 -1.363 1.00 97.56 105 ALA A N 1
ATOM 827 C CA . ALA A 1 105 ? -9.176 -14.773 -0.525 1.00 97.56 105 ALA A CA 1
ATOM 828 C C . ALA A 1 105 ? -8.218 -15.408 0.497 1.00 97.56 105 ALA A C 1
ATOM 830 O O . ALA A 1 105 ? -8.559 -15.531 1.680 1.00 97.56 105 ALA A O 1
ATOM 831 N N . ARG A 1 106 ? -6.997 -15.764 0.073 1.00 97.31 106 ARG A N 1
ATOM 832 C CA . ARG A 1 106 ? -5.973 -16.355 0.947 1.00 97.31 106 ARG A CA 1
ATOM 833 C C . ARG A 1 106 ? -5.577 -15.410 2.082 1.00 97.31 106 ARG A C 1
ATOM 835 O O . ARG A 1 106 ? -5.537 -15.823 3.244 1.00 97.31 106 ARG A O 1
ATOM 842 N N . VAL A 1 107 ? -5.285 -14.149 1.764 1.00 96.00 107 VAL A N 1
ATOM 843 C CA . VAL A 1 107 ? -4.832 -13.143 2.735 1.00 96.00 107 VAL A CA 1
ATOM 844 C C . VAL A 1 107 ? -5.979 -12.710 3.650 1.00 96.00 107 VAL A C 1
ATOM 846 O O . VAL A 1 107 ? -5.782 -12.582 4.859 1.00 96.00 107 VAL A O 1
ATOM 849 N N . ARG A 1 108 ? -7.204 -12.589 3.125 1.00 95.75 108 ARG A N 1
ATOM 850 C CA . ARG A 1 108 ? -8.408 -12.342 3.933 1.00 95.75 108 ARG A CA 1
ATOM 851 C C . ARG A 1 108 ? -8.610 -13.430 4.987 1.00 95.75 108 ARG A C 1
ATOM 853 O O . ARG A 1 108 ? -8.805 -13.113 6.158 1.00 95.75 108 ARG A O 1
ATOM 860 N N . ALA A 1 109 ? -8.488 -14.700 4.600 1.00 95.38 109 ALA A N 1
ATOM 861 C CA . A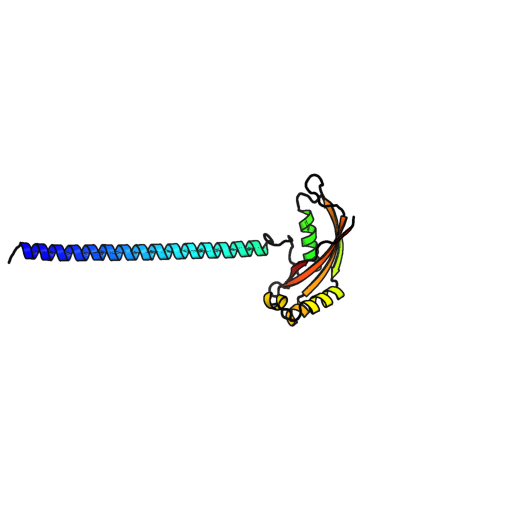LA A 1 109 ? -8.586 -15.823 5.531 1.00 95.38 109 ALA A CA 1
ATOM 862 C C . ALA A 1 109 ? -7.477 -15.805 6.598 1.00 95.38 109 ALA A C 1
ATOM 864 O O . ALA A 1 109 ? -7.720 -16.179 7.742 1.00 95.38 109 ALA A O 1
ATOM 865 N N . MET A 1 110 ? -6.273 -15.345 6.245 1.00 93.81 110 MET A N 1
ATOM 866 C CA . MET A 1 110 ? -5.166 -15.186 7.192 1.00 93.81 110 MET A CA 1
ATOM 867 C C . MET A 1 110 ? -5.421 -14.068 8.217 1.00 93.81 110 MET A C 1
ATOM 869 O O . MET A 1 110 ? -5.044 -14.211 9.381 1.00 93.81 110 MET A O 1
ATOM 873 N N . TYR A 1 111 ? -6.043 -12.960 7.803 1.00 92.19 111 TYR A N 1
ATOM 874 C CA . TYR A 1 111 ? -6.357 -11.843 8.698 1.00 92.19 111 TYR A CA 1
ATOM 875 C C . TYR A 1 111 ? -7.612 -12.066 9.543 1.00 92.19 111 TYR A C 1
ATOM 877 O O . TYR A 1 111 ? -7.674 -11.539 10.657 1.00 92.19 111 TYR A O 1
ATOM 885 N N . SER A 1 112 ? -8.581 -12.837 9.051 1.00 93.12 112 SER A N 1
ATOM 886 C CA . SER A 1 112 ? -9.851 -13.075 9.737 1.00 93.12 112 SER A CA 1
ATOM 887 C C . SER A 1 112 ? -9.646 -13.602 11.163 1.00 93.12 112 SER A C 1
ATOM 889 O O . SER A 1 112 ? -8.876 -14.532 11.410 1.00 93.12 112 SER A O 1
ATOM 891 N N . GLY A 1 113 ? -10.280 -12.940 12.134 1.00 90.31 113 GLY A N 1
ATOM 892 C CA . GLY A 1 113 ? -10.142 -13.239 13.565 1.00 90.31 113 GLY A CA 1
ATOM 893 C C . GLY A 1 113 ? -8.746 -13.033 14.187 1.00 90.31 113 GLY A C 1
ATOM 894 O O . GLY A 1 113 ? -8.590 -13.261 15.393 1.00 90.31 113 GLY A O 1
ATOM 895 N N . SER A 1 114 ? -7.739 -12.597 13.421 1.00 92.38 114 SER A N 1
ATOM 896 C CA . SER A 1 114 ? -6.363 -12.421 13.903 1.00 92.38 114 SER A CA 1
ATOM 897 C C . SER A 1 114 ? -6.224 -11.244 14.876 1.00 92.38 114 SER A C 1
ATOM 899 O O . SER A 1 114 ? -6.949 -10.251 14.804 1.00 92.38 114 SER A O 1
ATOM 901 N N . GLU A 1 115 ? -5.240 -11.311 15.778 1.00 93.19 115 GLU A N 1
ATOM 902 C CA . GLU A 1 115 ? -4.942 -10.201 16.699 1.00 93.19 115 GLU A CA 1
ATOM 903 C C . GLU A 1 115 ? -4.490 -8.935 15.959 1.00 93.19 115 GLU A C 1
ATOM 905 O O . GLU A 1 115 ? -4.788 -7.824 16.394 1.00 93.19 115 GLU A O 1
ATOM 910 N N . LEU A 1 116 ? -3.820 -9.090 14.813 1.00 87.69 116 LEU A N 1
ATOM 911 C CA . LEU A 1 116 ? -3.395 -7.963 13.987 1.00 87.69 116 LEU A CA 1
ATOM 912 C C . LEU A 1 116 ? -4.593 -7.252 13.344 1.00 87.69 116 LEU A C 1
ATOM 914 O O . LEU A 1 116 ? -4.651 -6.024 13.373 1.00 87.69 116 LEU A O 1
ATOM 918 N N . ALA A 1 117 ? -5.573 -8.003 12.831 1.00 90.06 117 ALA A N 1
ATOM 919 C CA . ALA A 1 117 ? -6.816 -7.430 12.316 1.00 90.06 117 ALA A CA 1
ATOM 920 C C . ALA A 1 117 ? -7.584 -6.691 13.422 1.00 90.06 117 ALA A C 1
ATOM 922 O O . ALA A 1 117 ? -7.960 -5.535 13.237 1.00 90.06 117 ALA A O 1
ATOM 923 N N . LYS A 1 118 ? -7.701 -7.284 14.620 1.00 90.00 118 LYS A N 1
ATOM 924 C CA . LYS A 1 118 ? -8.319 -6.623 15.785 1.00 90.00 118 LYS A CA 1
ATOM 925 C C . LYS A 1 118 ? -7.606 -5.328 16.169 1.00 90.00 118 LYS A C 1
ATOM 927 O O . LYS A 1 118 ? -8.267 -4.322 16.406 1.00 90.00 118 LYS A O 1
ATOM 932 N N . ALA A 1 119 ? -6.272 -5.332 16.205 1.00 90.38 119 ALA A N 1
ATOM 933 C CA . ALA A 1 119 ? -5.478 -4.145 16.522 1.00 90.38 119 ALA A CA 1
ATOM 934 C C . ALA A 1 119 ? -5.650 -3.021 15.485 1.00 90.38 119 ALA A C 1
ATOM 936 O O . ALA A 1 119 ? -5.593 -1.847 15.846 1.00 90.38 119 ALA A O 1
ATOM 937 N N . ARG A 1 120 ? -5.889 -3.378 14.216 1.00 85.31 120 ARG A N 1
ATOM 938 C CA . ARG A 1 120 ? -6.193 -2.446 13.117 1.00 85.31 120 ARG A CA 1
ATOM 939 C C . ARG A 1 120 ? -7.682 -2.084 13.008 1.00 85.31 120 ARG A C 1
ATOM 941 O O . ARG A 1 120 ? -8.038 -1.261 12.175 1.00 85.31 120 ARG A O 1
ATOM 948 N N . GLY A 1 121 ? -8.550 -2.670 13.838 1.00 90.44 121 GLY A N 1
ATOM 949 C CA . GLY A 1 121 ? -10.000 -2.458 13.779 1.00 90.44 121 GLY A CA 1
ATOM 950 C C . GLY A 1 121 ? -10.688 -3.129 12.585 1.00 90.44 121 GLY A C 1
ATOM 951 O O . GLY A 1 121 ? -11.831 -2.803 12.279 1.00 90.44 121 GLY A O 1
ATOM 952 N N . TRP A 1 122 ? -10.018 -4.064 11.911 1.00 93.50 122 TRP A N 1
ATOM 953 C CA . TRP A 1 122 ? -10.570 -4.803 10.782 1.00 93.50 122 TRP A CA 1
ATOM 954 C C . TRP A 1 122 ? -11.423 -5.965 11.289 1.00 93.50 122 TRP A C 1
ATOM 956 O O . TRP A 1 122 ? -10.898 -6.945 11.822 1.00 93.50 122 TRP A O 1
ATOM 966 N N . THR A 1 123 ? -12.743 -5.845 11.147 1.00 95.06 123 THR A N 1
ATOM 967 C CA . THR A 1 123 ? -13.666 -6.961 11.391 1.00 95.06 123 THR A CA 1
ATOM 968 C C . THR A 1 123 ? -13.704 -7.895 10.185 1.00 95.06 123 THR A C 1
ATOM 970 O O . THR A 1 123 ? -13.304 -7.516 9.083 1.00 95.06 123 THR A O 1
ATOM 973 N N . ASP A 1 124 ? -14.210 -9.112 10.375 1.00 94.62 124 ASP A N 1
ATOM 974 C CA . ASP A 1 124 ? -14.372 -10.059 9.269 1.00 94.62 124 ASP A CA 1
ATOM 975 C C . ASP A 1 124 ? -15.325 -9.495 8.199 1.00 94.62 124 ASP A C 1
ATOM 977 O O . ASP A 1 124 ? -15.058 -9.615 7.006 1.00 94.62 124 ASP A O 1
ATOM 981 N N . GLU A 1 125 ? -16.384 -8.792 8.616 1.00 94.94 125 GLU A N 1
ATOM 982 C CA . GLU A 1 125 ? -17.317 -8.108 7.712 1.00 94.94 125 GLU A CA 1
ATOM 983 C C . GLU A 1 125 ? -16.649 -6.960 6.950 1.00 94.94 125 GLU A C 1
ATOM 985 O O . GLU A 1 125 ? -16.919 -6.763 5.766 1.00 94.94 125 GLU A O 1
ATOM 990 N N . TYR A 1 126 ? -15.767 -6.206 7.613 1.00 94.81 126 TYR A N 1
ATOM 991 C CA . TYR A 1 126 ? -14.994 -5.161 6.954 1.00 94.81 126 TYR A CA 1
ATOM 992 C C . TYR A 1 126 ? -14.085 -5.767 5.880 1.00 94.81 126 TYR A C 1
ATOM 994 O O . TYR A 1 126 ? -14.115 -5.341 4.728 1.00 94.81 126 TYR A O 1
ATOM 1002 N N . LEU A 1 127 ? -13.323 -6.806 6.223 1.00 95.00 127 LEU A N 1
ATOM 1003 C CA . LEU A 1 127 ? -12.4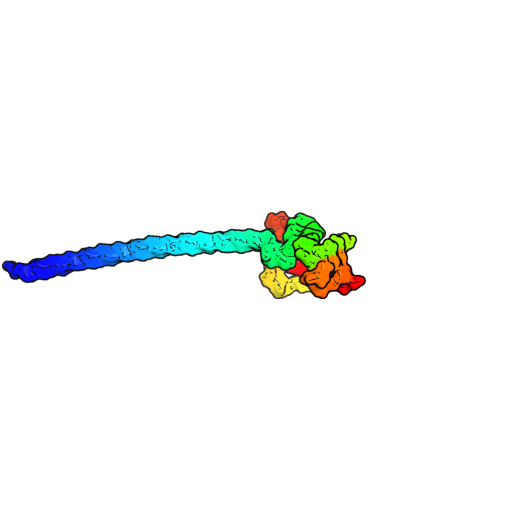16 -7.458 5.280 1.00 95.00 127 LEU A CA 1
ATOM 1004 C C . LEU A 1 127 ? -13.151 -8.061 4.074 1.00 95.00 127 LEU A C 1
ATOM 1006 O O . LEU A 1 127 ? -12.585 -8.102 2.984 1.00 95.00 127 LEU A O 1
ATOM 1010 N N . ASP A 1 128 ? -14.402 -8.496 4.234 1.00 94.25 128 ASP A N 1
ATOM 1011 C CA . ASP A 1 128 ? -15.161 -9.104 3.141 1.00 94.25 128 ASP A CA 1
ATOM 1012 C C . ASP A 1 128 ? -15.464 -8.130 1.985 1.00 94.25 128 ASP A C 1
ATOM 1014 O O . ASP A 1 128 ? -15.368 -8.495 0.810 1.00 94.25 128 ASP A O 1
ATOM 1018 N N . GLY A 1 129 ? -15.776 -6.873 2.313 1.00 92.69 129 GLY A N 1
ATOM 1019 C CA . GLY A 1 129 ? -16.134 -5.841 1.333 1.00 92.69 129 GLY A CA 1
ATOM 1020 C C . GLY A 1 129 ? -15.059 -4.784 1.072 1.00 92.69 129 GLY A C 1
ATOM 1021 O O . GLY A 1 129 ? -15.168 -4.029 0.104 1.00 92.69 129 GLY A O 1
ATOM 1022 N N . HIS A 1 130 ? -14.042 -4.701 1.931 1.00 96.56 130 HIS A N 1
ATOM 1023 C CA . HIS A 1 130 ? -13.108 -3.573 1.974 1.00 96.56 130 HIS A CA 1
ATOM 1024 C C . HIS A 1 130 ? -11.639 -3.997 1.965 1.00 96.56 130 HIS A C 1
ATOM 1026 O O . HIS A 1 130 ? -10.788 -3.198 2.340 1.00 96.56 130 HIS A O 1
ATOM 1032 N N . PHE A 1 131 ? -11.328 -5.220 1.527 1.00 97.19 131 PHE A N 1
ATOM 1033 C CA . PHE A 1 131 ? -9.954 -5.699 1.375 1.00 97.19 131 PHE A CA 1
ATOM 1034 C C . PHE A 1 131 ? -9.738 -6.382 0.024 1.00 97.19 131 PHE A C 1
ATOM 1036 O O . PHE A 1 131 ? -10.474 -7.313 -0.323 1.00 97.19 131 PHE A O 1
ATOM 1043 N N . VAL A 1 132 ? -8.698 -5.955 -0.696 1.00 98.19 132 VAL A N 1
ATOM 1044 C CA . VAL A 1 132 ? -8.250 -6.564 -1.958 1.00 98.19 132 VAL A CA 1
ATOM 1045 C C . VAL A 1 132 ? -6.732 -6.641 -2.021 1.00 98.19 132 VAL A C 1
ATOM 1047 O O . VAL A 1 132 ? -6.024 -5.811 -1.451 1.00 98.19 132 VAL A O 1
ATOM 1050 N N . VAL A 1 133 ? -6.232 -7.627 -2.755 1.00 98.25 133 VAL A N 1
ATOM 1051 C CA . VAL A 1 133 ? -4.821 -7.756 -3.101 1.00 98.25 133 VAL A CA 1
ATOM 1052 C C . VAL A 1 133 ? -4.654 -7.455 -4.583 1.00 98.25 133 VAL A C 1
ATOM 1054 O O . VAL A 1 133 ? -5.334 -8.023 -5.435 1.00 98.25 133 VAL A O 1
ATOM 1057 N N . VAL A 1 134 ? -3.739 -6.544 -4.889 1.00 98.38 134 VAL A N 1
ATOM 1058 C CA . VAL A 1 134 ? -3.356 -6.192 -6.254 1.00 98.38 134 VAL A CA 1
ATOM 1059 C C . VAL A 1 134 ? -1.950 -6.707 -6.501 1.00 98.38 134 VAL A C 1
ATOM 1061 O O . VAL A 1 134 ? -1.029 -6.387 -5.755 1.00 98.38 134 VAL A O 1
ATOM 1064 N N . TRP A 1 135 ? -1.778 -7.479 -7.563 1.00 98.25 135 TRP A N 1
ATOM 1065 C CA . TRP A 1 135 ? -0.470 -7.867 -8.067 1.00 98.25 135 TRP A CA 1
ATOM 1066 C C . TRP A 1 135 ? -0.051 -6.924 -9.191 1.00 98.25 135 TRP A C 1
ATOM 1068 O O . TRP A 1 135 ? -0.865 -6.564 -10.051 1.00 98.25 135 TRP A O 1
ATOM 1078 N N . ALA A 1 136 ? 1.222 -6.545 -9.205 1.00 97.31 136 ALA A N 1
ATOM 1079 C CA . ALA A 1 136 ? 1.797 -5.755 -10.278 1.00 97.31 136 ALA A CA 1
ATOM 1080 C C . ALA A 1 136 ? 3.142 -6.316 -10.731 1.00 97.31 136 ALA A C 1
ATOM 1082 O O . ALA A 1 136 ? 3.937 -6.803 -9.926 1.00 97.31 136 ALA A O 1
ATOM 1083 N N . LYS A 1 137 ? 3.400 -6.150 -12.027 1.00 96.94 137 LYS A N 1
ATOM 1084 C CA . LYS A 1 137 ? 4.696 -6.353 -12.660 1.00 96.94 137 LYS A CA 1
ATOM 1085 C C . LYS A 1 137 ? 5.121 -5.070 -13.347 1.00 96.94 137 LYS A C 1
ATOM 1087 O O . LYS A 1 137 ? 4.380 -4.527 -14.169 1.00 96.94 137 LYS A O 1
ATOM 1092 N N . TYR A 1 138 ? 6.311 -4.588 -13.031 1.00 94.88 138 TYR A N 1
ATOM 1093 C CA . TYR A 1 138 ? 6.849 -3.363 -13.610 1.00 94.88 138 TYR A CA 1
ATOM 1094 C C . TYR A 1 138 ? 8.367 -3.442 -13.736 1.00 94.88 138 TYR A C 1
ATOM 1096 O O . TYR A 1 138 ? 9.028 -4.166 -13.001 1.00 94.88 138 TYR A O 1
ATOM 1104 N N . TYR A 1 139 ? 8.919 -2.713 -14.691 1.00 94.62 139 TYR A N 1
ATOM 1105 C CA . TYR A 1 139 ? 10.348 -2.617 -14.940 1.00 94.62 139 TYR A CA 1
ATOM 1106 C C . TYR A 1 139 ? 10.866 -1.259 -14.478 1.00 94.62 139 TYR A C 1
ATOM 1108 O O . TYR A 1 139 ? 10.223 -0.235 -14.735 1.00 94.62 139 TYR A O 1
ATOM 1116 N N . THR A 1 140 ? 12.024 -1.256 -13.819 1.00 92.31 140 THR A N 1
ATOM 1117 C CA . THR A 1 140 ? 12.682 -0.031 -13.353 1.00 92.31 140 THR A CA 1
ATOM 1118 C C . THR A 1 140 ? 14.141 -0.015 -13.789 1.00 92.31 140 THR A C 1
ATOM 1120 O O . THR A 1 140 ? 14.832 -1.022 -13.662 1.00 92.31 140 THR A O 1
ATOM 1123 N N . GLU A 1 141 ? 14.594 1.137 -14.281 1.00 93.06 141 GLU A N 1
ATOM 1124 C CA . GLU A 1 141 ? 16.010 1.433 -14.515 1.00 93.06 141 GLU A CA 1
ATOM 1125 C C . GLU A 1 141 ? 16.442 2.573 -13.613 1.00 93.06 141 GLU A C 1
ATOM 1127 O O . GLU A 1 141 ? 15.727 3.571 -13.463 1.00 93.06 141 GLU A O 1
ATOM 1132 N N . TYR A 1 142 ? 17.642 2.458 -13.070 1.00 90.12 142 TYR A N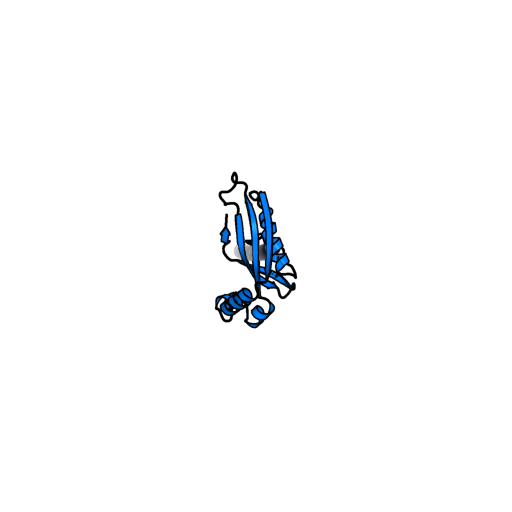 1
ATOM 1133 C CA . TYR A 1 142 ? 18.199 3.397 -12.123 1.00 90.12 142 TYR A CA 1
ATOM 1134 C C . TYR A 1 142 ? 19.432 4.111 -12.676 1.00 90.12 142 TYR A C 1
ATOM 1136 O O . TYR A 1 142 ? 20.168 3.619 -13.529 1.00 90.12 142 TYR A O 1
ATOM 1144 N N . ASP A 1 143 ? 19.674 5.320 -12.175 1.00 90.19 143 ASP A N 1
ATOM 1145 C CA . ASP A 1 143 ? 20.961 5.986 -12.352 1.00 90.19 143 ASP A CA 1
ATOM 1146 C C . ASP A 1 143 ? 21.986 5.351 -11.398 1.00 90.19 143 ASP A C 1
ATOM 1148 O O . ASP A 1 143 ? 22.086 5.720 -10.222 1.00 90.19 143 ASP A O 1
ATOM 1152 N N . HIS A 1 144 ? 22.784 4.416 -11.920 1.00 91.00 144 HIS A N 1
ATOM 1153 C CA . HIS A 1 144 ? 23.848 3.712 -11.185 1.00 91.00 144 HIS A CA 1
ATOM 1154 C C . HIS A 1 144 ? 24.980 4.621 -10.678 1.00 91.00 144 HIS A C 1
ATOM 1156 O O . HIS A 1 144 ? 25.867 4.173 -9.953 1.00 91.00 144 HIS A O 1
ATOM 1162 N N . THR A 1 145 ? 24.981 5.913 -11.027 1.00 91.56 145 THR A N 1
ATOM 1163 C CA . THR A 1 145 ? 25.872 6.898 -10.389 1.00 91.56 145 THR A CA 1
ATOM 1164 C C . THR A 1 145 ? 25.325 7.411 -9.053 1.00 91.56 145 THR A C 1
ATOM 1166 O O . THR A 1 145 ? 26.081 7.978 -8.260 1.00 91.56 145 THR A O 1
ATOM 1169 N N . ARG A 1 146 ? 24.027 7.206 -8.786 1.00 87.12 146 ARG A N 1
ATOM 1170 C CA . ARG A 1 146 ? 23.300 7.703 -7.604 1.00 87.12 146 ARG A CA 1
ATOM 1171 C C . ARG A 1 146 ? 22.806 6.597 -6.677 1.00 87.12 146 ARG A C 1
ATOM 1173 O O . ARG A 1 146 ? 22.521 6.880 -5.515 1.00 87.12 146 ARG A O 1
ATOM 1180 N N . THR A 1 147 ? 22.691 5.364 -7.164 1.00 84.56 147 THR A N 1
ATOM 1181 C CA . THR A 1 147 ? 22.220 4.218 -6.380 1.00 84.56 147 THR A CA 1
ATOM 1182 C C . THR A 1 147 ? 22.941 2.926 -6.764 1.00 84.56 147 THR A C 1
ATOM 1184 O O . THR A 1 147 ? 23.568 2.847 -7.813 1.00 84.56 147 THR A O 1
ATOM 1187 N N . PHE A 1 148 ? 22.851 1.922 -5.889 1.00 86.06 148 PHE A N 1
ATOM 1188 C CA . PHE A 1 148 ? 23.355 0.559 -6.106 1.00 86.06 148 PHE A CA 1
ATOM 1189 C C . PHE A 1 148 ? 22.221 -0.443 -6.378 1.00 86.06 148 PHE A C 1
ATOM 1191 O O . PHE A 1 148 ? 22.424 -1.644 -6.232 1.00 86.06 148 PHE A O 1
ATOM 1198 N N . LEU A 1 149 ? 21.009 0.047 -6.651 1.00 84.75 149 LEU A N 1
ATOM 1199 C CA . LEU A 1 149 ? 19.873 -0.805 -6.992 1.00 84.75 149 LEU A CA 1
ATOM 1200 C C . LEU A 1 149 ? 20.056 -1.347 -8.406 1.00 84.75 149 LEU A C 1
ATOM 1202 O O . LEU A 1 149 ? 20.363 -0.578 -9.312 1.00 84.75 149 LEU A O 1
ATOM 1206 N N . ASP A 1 150 ? 19.843 -2.647 -8.575 1.00 86.12 150 ASP A N 1
ATOM 1207 C CA . ASP A 1 150 ? 19.877 -3.282 -9.886 1.00 86.12 150 ASP A CA 1
ATOM 1208 C C . ASP A 1 150 ? 18.639 -2.898 -10.705 1.00 86.12 150 ASP A C 1
ATOM 1210 O O . ASP A 1 150 ? 17.530 -2.785 -10.173 1.00 86.12 150 ASP A O 1
ATOM 1214 N N . ASP A 1 151 ? 18.838 -2.723 -12.010 1.00 90.94 151 ASP A N 1
ATOM 1215 C CA . ASP A 1 151 ? 17.736 -2.614 -12.962 1.00 90.94 151 ASP A CA 1
ATOM 1216 C C . ASP A 1 151 ? 17.015 -3.960 -13.059 1.00 90.94 151 ASP A C 1
ATOM 1218 O O . ASP A 1 151 ? 17.617 -5.020 -12.858 1.00 90.94 151 ASP A O 1
ATOM 1222 N N . GLY A 1 152 ? 15.734 -3.938 -13.412 1.00 92.38 152 GLY A N 1
ATOM 1223 C CA . GLY A 1 152 ? 15.026 -5.183 -13.669 1.00 92.38 152 GLY A CA 1
ATOM 1224 C C . GLY A 1 152 ? 13.523 -5.111 -13.505 1.00 92.38 152 GLY A C 1
ATOM 1225 O O . GLY A 1 152 ? 12.919 -4.065 -13.239 1.00 92.38 152 GLY A O 1
ATOM 1226 N N . TYR A 1 153 ? 12.917 -6.279 -13.682 1.00 93.19 153 TYR A N 1
ATOM 1227 C CA . TYR A 1 153 ? 11.509 -6.502 -13.417 1.00 93.19 153 TYR A CA 1
ATOM 1228 C C . TYR A 1 153 ? 11.287 -6.714 -11.933 1.00 93.19 153 TYR A C 1
ATOM 1230 O O . TYR A 1 153 ? 11.966 -7.514 -11.302 1.00 93.19 153 TYR A O 1
ATOM 1238 N N . THR A 1 154 ? 10.286 -6.033 -11.404 1.00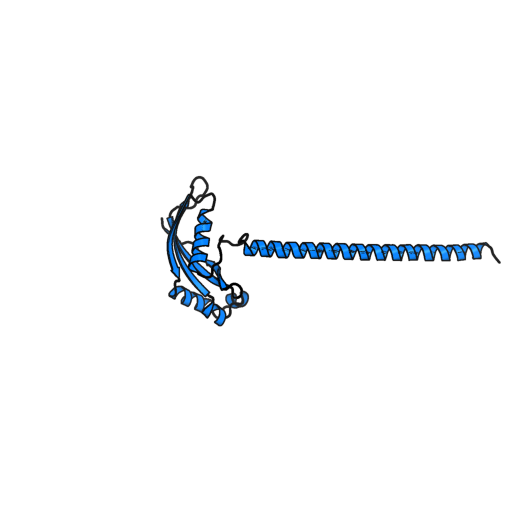 91.69 154 THR A N 1
ATOM 1239 C CA . THR A 1 154 ? 9.750 -6.250 -10.072 1.00 91.69 154 THR A CA 1
ATOM 1240 C C . THR A 1 154 ? 8.359 -6.844 -10.187 1.00 91.69 154 THR A C 1
ATOM 1242 O O . THR A 1 154 ? 7.510 -6.307 -10.901 1.00 91.69 154 THR A O 1
ATOM 1245 N N . GLU A 1 155 ? 8.130 -7.932 -9.462 1.00 94.56 155 GLU A N 1
ATOM 1246 C CA . GLU A 1 155 ? 6.803 -8.479 -9.192 1.00 94.56 155 GLU A CA 1
ATOM 1247 C C . GLU A 1 155 ? 6.481 -8.266 -7.711 1.00 94.56 155 GLU A C 1
ATOM 1249 O O . GLU A 1 155 ? 7.324 -8.487 -6.835 1.00 94.56 155 GLU A O 1
ATOM 1254 N N . GLN A 1 156 ? 5.285 -7.753 -7.420 1.00 94.00 156 GLN A N 1
ATOM 1255 C CA . GLN A 1 156 ? 4.928 -7.345 -6.063 1.00 94.00 156 GLN A CA 1
ATOM 1256 C C . GLN A 1 156 ? 3.422 -7.409 -5.824 1.00 94.00 156 GLN A C 1
ATOM 1258 O O . GLN A 1 156 ? 2.627 -7.054 -6.697 1.00 94.00 156 GLN A O 1
ATOM 1263 N N . TYR A 1 157 ? 3.041 -7.814 -4.612 1.00 95.94 157 TYR A N 1
ATOM 1264 C CA . TYR A 1 157 ? 1.668 -7.729 -4.131 1.00 95.94 157 TYR A CA 1
ATOM 1265 C C . TYR A 1 157 ? 1.487 -6.506 -3.232 1.00 95.94 157 TYR A C 1
ATOM 1267 O O . TYR A 1 157 ? 2.310 -6.224 -2.359 1.00 95.94 157 TYR A O 1
ATOM 1275 N N . PHE A 1 158 ? 0.367 -5.822 -3.422 1.00 95.50 158 PHE A N 1
ATOM 1276 C CA . PHE A 1 158 ? -0.086 -4.674 -2.651 1.00 95.50 158 PHE A CA 1
ATOM 1277 C C . PHE A 1 158 ? -1.403 -5.039 -1.977 1.00 95.50 158 PHE A C 1
ATOM 1279 O O . PHE A 1 158 ? -2.326 -5.525 -2.629 1.00 95.50 158 PHE A O 1
ATOM 1286 N N . TYR A 1 159 ? -1.499 -4.814 -0.672 1.00 95.00 159 TYR A N 1
ATOM 1287 C CA . TYR A 1 159 ? -2.689 -5.110 0.120 1.00 95.00 159 TYR A CA 1
ATOM 1288 C C . TYR A 1 159 ? -3.436 -3.813 0.371 1.00 95.00 159 TYR A C 1
ATOM 1290 O O . TYR A 1 159 ? -2.923 -2.923 1.053 1.00 95.00 159 TYR A O 1
ATOM 1298 N N . LEU A 1 160 ? -4.638 -3.692 -0.180 1.00 96.12 160 LEU A N 1
ATOM 1299 C CA . LEU A 1 160 ? -5.410 -2.464 -0.118 1.00 96.12 160 LEU A CA 1
ATOM 1300 C C . LEU A 1 160 ? -6.610 -2.630 0.793 1.00 96.12 160 LEU A C 1
ATOM 1302 O O . LEU A 1 160 ? -7.302 -3.651 0.770 1.00 96.12 160 LEU A O 1
ATOM 1306 N N . THR A 1 161 ? -6.882 -1.569 1.539 1.00 95.81 161 THR A N 1
ATOM 1307 C CA . THR A 1 161 ? -8.116 -1.409 2.294 1.00 95.81 161 THR A CA 1
ATOM 1308 C C . THR A 1 161 ? -8.919 -0.241 1.765 1.00 95.81 161 THR A C 1
ATOM 1310 O O . THR A 1 161 ? -8.352 0.758 1.325 1.00 95.81 161 THR A O 1
ATOM 1313 N N . ARG A 1 162 ? -10.245 -0.362 1.803 1.00 95.81 162 ARG A N 1
ATOM 1314 C CA . ARG A 1 162 ? -11.144 0.714 1.392 1.00 95.81 162 ARG A CA 1
ATOM 1315 C C . ARG A 1 162 ? -11.540 1.555 2.595 1.00 95.81 162 ARG A C 1
ATOM 1317 O O . ARG A 1 162 ? -12.140 1.032 3.539 1.00 95.81 162 ARG A O 1
ATOM 1324 N N . ASP A 1 163 ? -11.254 2.846 2.541 1.00 92.06 163 ASP A N 1
ATOM 1325 C CA . ASP A 1 163 ? -11.754 3.794 3.527 1.00 92.06 163 ASP A CA 1
ATOM 1326 C C . ASP A 1 163 ? -13.285 3.894 3.423 1.00 92.06 163 ASP A C 1
ATOM 1328 O O . ASP A 1 163 ? -13.851 4.000 2.331 1.00 92.06 163 ASP A O 1
ATOM 1332 N N . THR A 1 164 ? -13.983 3.796 4.554 1.00 90.00 164 THR A N 1
ATOM 1333 C CA . THR A 1 164 ? -15.455 3.766 4.570 1.00 90.00 164 THR A CA 1
ATOM 1334 C C . THR A 1 164 ? -16.088 5.141 4.413 1.00 90.00 164 THR A C 1
ATOM 1336 O O . THR A 1 164 ? -17.265 5.213 4.060 1.00 90.00 164 THR A O 1
ATOM 1339 N N . ASP A 1 165 ? -15.335 6.212 4.664 1.00 90.38 165 ASP A N 1
ATOM 1340 C CA . ASP A 1 165 ? -15.842 7.580 4.623 1.00 90.38 165 ASP A CA 1
ATOM 1341 C C . ASP A 1 165 ? -15.687 8.179 3.218 1.00 90.38 165 ASP A C 1
ATOM 1343 O O . ASP A 1 165 ? -16.637 8.744 2.671 1.00 90.38 165 ASP A O 1
ATOM 1347 N N . SER A 1 166 ? -14.503 8.041 2.612 1.00 92.19 166 SER A N 1
ATOM 1348 C CA . SER A 1 166 ? -14.201 8.506 1.255 1.00 92.19 166 SER A CA 1
ATOM 1349 C C . SER A 1 166 ? -14.607 7.494 0.182 1.00 92.19 166 SER A C 1
ATOM 1351 O O . SER A 1 166 ? -14.937 7.882 -0.940 1.00 92.19 166 SER A O 1
ATOM 1353 N N . GLY A 1 167 ? -14.611 6.199 0.513 1.00 93.38 167 GLY A N 1
ATOM 1354 C CA . GLY A 1 167 ? -14.809 5.118 -0.450 1.00 93.38 167 GLY A CA 1
ATOM 1355 C C . GLY A 1 167 ? -13.594 4.855 -1.344 1.00 93.38 167 GLY A C 1
ATOM 1356 O O . GLY A 1 167 ? -13.732 4.092 -2.308 1.00 93.38 167 GLY A O 1
ATOM 1357 N N . GLU A 1 168 ? -12.449 5.470 -1.050 1.00 96.38 168 GLU A N 1
ATOM 1358 C CA . GLU A 1 168 ? -11.187 5.315 -1.773 1.00 96.38 168 GLU A CA 1
ATOM 1359 C C . GLU A 1 168 ? -10.386 4.125 -1.227 1.00 96.38 168 GLU A C 1
ATOM 1361 O O . GLU A 1 168 ? -10.498 3.744 -0.062 1.00 96.38 168 GLU A O 1
ATOM 1366 N N . TRP A 1 169 ? -9.592 3.507 -2.092 1.00 96.50 169 TRP A N 1
ATOM 1367 C CA . TRP A 1 169 ? -8.667 2.438 -1.754 1.00 96.50 169 TRP A CA 1
ATOM 1368 C C . TRP A 1 169 ? -7.293 3.005 -1.440 1.00 96.50 169 TRP A C 1
ATOM 1370 O O . TRP A 1 169 ? -6.763 3.814 -2.205 1.00 96.50 169 TRP A O 1
ATOM 1380 N N . GLU A 1 170 ? -6.697 2.500 -0.368 1.00 93.81 170 GLU A N 1
ATOM 1381 C CA . GLU A 1 170 ? -5.365 2.862 0.107 1.00 93.81 170 GLU A CA 1
ATOM 1382 C C . GLU A 1 170 ? -4.529 1.596 0.307 1.00 93.81 170 GLU A C 1
ATOM 1384 O O . GLU A 1 170 ? -5.030 0.574 0.781 1.00 93.81 170 GLU A O 1
ATOM 1389 N N . ILE A 1 171 ? -3.247 1.653 -0.051 1.00 92.88 171 ILE A N 1
ATOM 1390 C CA . ILE A 1 171 ? -2.272 0.598 0.226 1.00 92.88 171 ILE A CA 1
ATOM 1391 C C . ILE A 1 171 ? -2.008 0.586 1.729 1.00 92.88 171 ILE A C 1
ATOM 1393 O O . ILE A 1 171 ? -1.498 1.550 2.294 1.00 92.88 171 ILE A O 1
ATOM 1397 N N . SER A 1 172 ? -2.356 -0.531 2.358 1.00 90.12 172 SER A N 1
ATOM 1398 C CA . SER A 1 172 ? -2.142 -0.794 3.782 1.00 90.12 172 SER A CA 1
ATOM 1399 C C . SER A 1 172 ? -0.814 -1.502 4.059 1.00 90.12 172 SER A C 1
ATOM 1401 O O . SER A 1 172 ? -0.251 -1.358 5.144 1.00 90.12 172 SER A O 1
ATOM 1403 N N . ASP A 1 173 ? -0.336 -2.294 3.095 1.00 89.56 173 ASP A N 1
ATOM 1404 C CA . ASP A 1 173 ? 0.902 -3.069 3.172 1.00 89.56 173 ASP A CA 1
ATOM 1405 C C . ASP A 1 173 ? 1.306 -3.569 1.773 1.00 89.56 173 ASP A C 1
ATOM 1407 O O . ASP A 1 173 ? 0.505 -3.533 0.833 1.00 89.56 173 ASP A O 1
ATOM 1411 N N . ASN A 1 174 ? 2.528 -4.076 1.628 1.00 90.31 174 ASN A N 1
ATOM 1412 C CA . ASN A 1 174 ? 3.015 -4.677 0.389 1.00 90.31 174 ASN A CA 1
ATOM 1413 C C . ASN A 1 174 ? 4.096 -5.732 0.662 1.00 90.31 174 ASN A C 1
ATOM 1415 O O . ASN A 1 174 ? 4.836 -5.659 1.643 1.00 90.31 174 ASN A O 1
ATOM 1419 N N . THR A 1 175 ? 4.225 -6.722 -0.222 1.00 87.88 175 THR A N 1
ATOM 1420 C CA . THR A 1 175 ? 5.315 -7.703 -0.117 1.00 87.88 175 THR A CA 1
ATOM 1421 C C . THR A 1 175 ? 6.657 -7.054 -0.429 1.00 87.88 175 THR A C 1
ATOM 1423 O O . THR A 1 175 ? 6.727 -5.989 -1.043 1.00 87.88 175 THR A O 1
ATOM 1426 N N . SER A 1 176 ? 7.762 -7.693 -0.042 1.00 84.25 176 SER A N 1
ATOM 1427 C CA . SER A 1 176 ? 9.062 -7.311 -0.596 1.00 84.25 176 SER A CA 1
ATOM 1428 C C . SER A 1 176 ? 9.052 -7.485 -2.124 1.00 84.25 176 SER A C 1
ATOM 1430 O O . SER A 1 176 ? 8.405 -8.416 -2.608 1.00 84.25 176 SER A O 1
ATOM 1432 N N . PRO A 1 177 ? 9.715 -6.593 -2.878 1.00 80.12 177 PRO A N 1
ATOM 1433 C CA . PRO A 1 177 ? 9.786 -6.708 -4.327 1.00 80.12 177 PRO A CA 1
ATOM 1434 C C . PRO A 1 177 ? 10.585 -7.955 -4.717 1.00 80.12 177 PRO A C 1
ATOM 1436 O O . PRO A 1 177 ? 11.697 -8.162 -4.225 1.00 80.12 177 PRO A O 1
ATOM 1439 N N . GLU A 1 178 ? 10.033 -8.773 -5.609 1.00 81.12 178 GLU A N 1
ATOM 1440 C CA . GLU A 1 178 ? 10.765 -9.871 -6.236 1.00 81.12 178 GLU A CA 1
ATOM 1441 C C . GLU A 1 178 ? 11.411 -9.351 -7.519 1.00 81.12 178 GLU A C 1
ATOM 1443 O O . GLU A 1 178 ? 10.722 -9.069 -8.499 1.00 81.12 178 GLU A O 1
ATOM 1448 N N . ILE A 1 179 ? 12.736 -9.173 -7.487 1.00 79.19 179 ILE A N 1
ATOM 1449 C CA . ILE A 1 179 ? 13.495 -8.585 -8.594 1.00 79.19 179 ILE A CA 1
ATOM 1450 C C . ILE A 1 179 ? 14.060 -9.697 -9.476 1.00 79.19 179 ILE A C 1
ATOM 1452 O O . ILE A 1 179 ? 14.774 -10.582 -9.000 1.00 79.19 179 ILE A O 1
ATOM 1456 N N . SER A 1 180 ? 13.759 -9.628 -10.769 1.00 76.62 180 SER A N 1
ATOM 1457 C CA . SER A 1 180 ? 14.371 -10.445 -11.814 1.00 76.62 180 SER A CA 1
ATOM 1458 C C . SER A 1 180 ? 15.146 -9.542 -12.784 1.00 76.62 180 SER A C 1
ATOM 1460 O O . SER A 1 180 ? 14.569 -8.549 -13.235 1.00 76.62 180 SER A O 1
ATOM 1462 N N . PRO A 1 181 ? 16.417 -9.859 -13.096 1.00 64.62 181 PRO A N 1
ATOM 1463 C CA . PRO A 1 181 ? 17.230 -9.081 -14.033 1.00 64.62 181 PRO A CA 1
ATOM 1464 C C . PR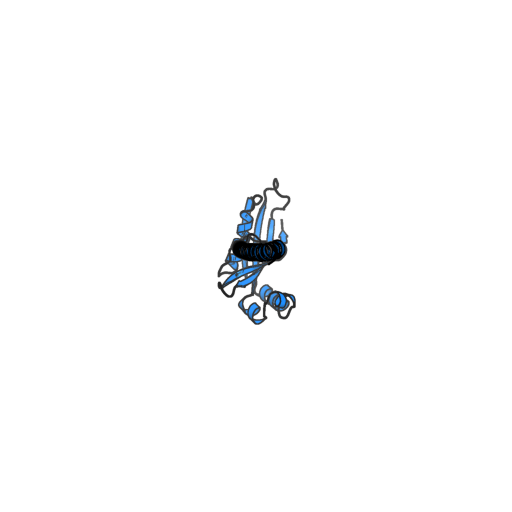O A 1 181 ? 16.714 -9.151 -15.477 1.00 64.62 181 PRO A C 1
ATOM 1466 O O . PRO A 1 181 ? 15.983 -10.113 -15.818 1.00 64.62 181 PRO A O 1
#

Foldseek 3Di:
DDVVVVVVVVVVVVVVVVVVVVVVVVVVVVVVVVVVVVVVVVVVVVVCVVVVVVCVQCCVVPPFSFDWDLDQQNRVVRRQVSVCVDPFWDDKFWDDKDWDVVVLVVVLVVLAPDPVCVVVVNHNVQSVVFKTKMWTKMWTDTNVVVDPDDTFIWIKIFIWGADPPVSTIHGPDIDDTDGDD